Protein AF-A0A950AYG6-F1 (afdb_monomer)

Mean predicted aligned error: 6.83 Å

Secondary structure (DSSP, 8-state):
--HHHHHHHHHHHHHHHHHSS--PPPP-SS-S---TT------SS----TTTTHHHHHHHHHHTTHHHHHHHH----SS-SS--HHHHHHHHHHHHHTT--STTHHHHHHT-HHHHHTT-

Sequence (120 aa):
MNASVHRRLNRRKRRILRRLEHQPGVERTEPMMAASDIHYEIAERVRGIAPGGIGAIHLLARRVGLVRDIDESLHLLNRHLPYHESDHVLNLAYNLLAGGSRLEHLEVRRNDEVFLDALG

pLDDT: mean 83.16, std 12.88, range [41.66, 97.44]

Radius of gyration: 15.63 Å; Cα contacts (8 Å, |Δi|>4): 101; chains: 1; bounding box: 40×30×45 Å

Solvent-accessible surface area (backbone atoms only — not comparable to full-atom values): 7236 Å² total; per-residue (Å²): 132,60,71,69,58,54,52,52,52,52,52,51,52,55,51,43,51,62,72,65,49,95,62,79,47,70,75,44,98,56,56,53,64,58,52,79,75,75,77,90,70,99,55,102,81,70,87,79,54,94,54,66,58,51,36,59,52,51,48,47,37,54,73,74,39,51,45,58,55,38,47,77,72,43,86,84,68,96,65,33,55,35,49,36,59,31,43,56,54,48,54,56,53,49,34,43,74,57,74,33,91,54,78,74,47,46,56,59,49,71,68,30,67,67,59,42,62,35,37,77

Structure (mmCIF, N/CA/C/O backbone):
data_AF-A0A950AYG6-F1
#
_entry.id   AF-A0A950AYG6-F1
#
loop_
_atom_site.group_PDB
_atom_site.id
_atom_site.type_symbol
_atom_site.label_atom_id
_atom_site.label_alt_id
_atom_site.label_comp_id
_atom_site.label_asym_id
_atom_site.label_entity_id
_atom_site.label_seq_id
_atom_site.pdbx_PDB_ins_code
_atom_site.Cartn_x
_atom_site.Cartn_y
_atom_site.Cartn_z
_atom_site.occupancy
_atom_site.B_iso_or_equiv
_atom_site.auth_seq_id
_atom_site.auth_comp_id
_atom_site.auth_asym_id
_atom_site.auth_atom_id
_atom_site.pdbx_PDB_model_num
ATOM 1 N N . MET A 1 1 ? 24.593 1.496 -22.942 1.00 59.84 1 MET A N 1
ATOM 2 C CA . MET A 1 1 ? 23.264 1.900 -22.413 1.00 59.84 1 MET A CA 1
ATOM 3 C C . MET A 1 1 ? 23.023 3.367 -22.777 1.00 59.84 1 MET A C 1
ATOM 5 O O . MET A 1 1 ? 23.904 4.175 -22.524 1.00 59.84 1 MET A O 1
ATOM 9 N N . ASN A 1 2 ? 21.900 3.721 -23.415 1.00 82.19 2 ASN A N 1
ATOM 10 C CA . ASN A 1 2 ? 21.666 5.080 -23.941 1.00 82.19 2 ASN A CA 1
ATOM 11 C C . ASN A 1 2 ? 21.541 6.144 -22.829 1.00 82.19 2 ASN A C 1
ATOM 13 O O . ASN A 1 2 ? 20.833 5.932 -21.843 1.00 82.19 2 ASN A O 1
ATOM 17 N N . ALA A 1 3 ? 22.135 7.330 -23.018 1.00 83.88 3 ALA A N 1
ATOM 18 C CA . ALA A 1 3 ? 22.113 8.429 -22.037 1.00 83.88 3 ALA A CA 1
ATOM 19 C C . ALA A 1 3 ? 20.688 8.874 -21.641 1.00 83.88 3 ALA A C 1
ATOM 21 O O . ALA A 1 3 ? 20.438 9.303 -20.514 1.00 83.88 3 ALA A O 1
ATOM 22 N N . SER A 1 4 ? 19.719 8.740 -22.552 1.00 80.94 4 SER A N 1
ATOM 23 C CA . SER A 1 4 ? 18.295 8.981 -22.273 1.00 80.94 4 SER A CA 1
ATOM 24 C C . SER A 1 4 ? 17.720 8.005 -21.233 1.00 80.94 4 SER A C 1
ATOM 26 O O . SER A 1 4 ? 17.051 8.424 -20.287 1.00 80.94 4 SER A O 1
ATOM 28 N N . VAL A 1 5 ? 18.055 6.713 -21.344 1.00 80.19 5 VAL A N 1
ATOM 29 C CA . VAL A 1 5 ? 17.616 5.669 -20.403 1.00 80.19 5 VAL A CA 1
ATOM 30 C C . VAL A 1 5 ? 18.221 5.910 -19.023 1.00 80.19 5 VAL A C 1
ATOM 32 O O . VAL A 1 5 ? 17.501 5.894 -18.026 1.00 80.19 5 VAL A O 1
ATOM 35 N N . HIS A 1 6 ? 19.516 6.231 -18.964 1.00 82.56 6 HIS A N 1
ATOM 36 C CA . HIS A 1 6 ? 20.199 6.535 -17.705 1.00 82.56 6 HIS A CA 1
ATOM 37 C C . HIS A 1 6 ? 19.580 7.753 -16.994 1.00 82.56 6 HIS A C 1
ATOM 39 O O . HIS A 1 6 ? 19.289 7.706 -15.798 1.00 82.56 6 HIS A O 1
ATOM 45 N N . ARG A 1 7 ? 19.266 8.824 -17.740 1.00 84.94 7 ARG A N 1
ATOM 46 C CA . ARG A 1 7 ? 18.553 9.994 -17.196 1.00 84.94 7 ARG A CA 1
ATOM 47 C C . ARG A 1 7 ? 17.173 9.631 -16.640 1.00 84.94 7 ARG A C 1
ATOM 49 O O . ARG A 1 7 ? 16.808 10.131 -15.576 1.00 84.94 7 ARG A O 1
ATOM 56 N N . ARG A 1 8 ? 16.414 8.760 -17.316 1.00 83.06 8 ARG A N 1
ATOM 57 C CA . ARG A 1 8 ? 15.086 8.313 -16.854 1.00 83.06 8 ARG A CA 1
ATOM 58 C C . ARG A 1 8 ? 15.175 7.498 -15.561 1.00 83.06 8 ARG A C 1
ATOM 60 O O . ARG A 1 8 ? 14.423 7.777 -14.629 1.00 83.06 8 ARG A O 1
ATOM 67 N N . LEU A 1 9 ? 16.120 6.561 -15.477 1.00 83.31 9 LEU A N 1
ATOM 68 C CA . LEU A 1 9 ? 16.357 5.753 -14.275 1.00 83.31 9 LEU A CA 1
ATOM 69 C C . LEU A 1 9 ? 16.785 6.616 -13.081 1.00 83.31 9 LEU A C 1
ATOM 71 O O . LEU A 1 9 ? 16.226 6.482 -11.995 1.00 83.31 9 LEU A O 1
ATOM 75 N N . ASN A 1 10 ? 17.692 7.573 -13.292 1.00 86.62 10 ASN A N 1
ATOM 76 C CA . ASN A 1 10 ? 18.121 8.491 -12.235 1.00 86.62 10 ASN A CA 1
ATOM 77 C C . ASN A 1 10 ? 16.973 9.373 -11.728 1.00 86.62 10 ASN A C 1
ATOM 79 O O . ASN A 1 10 ? 16.869 9.614 -10.527 1.00 86.62 10 ASN A O 1
ATOM 83 N N . ARG A 1 11 ? 16.081 9.835 -12.615 1.00 87.12 11 ARG A N 1
ATOM 84 C CA . ARG A 1 11 ? 14.877 10.582 -12.210 1.00 87.12 11 ARG A CA 1
ATOM 85 C C . ARG A 1 11 ? 13.945 9.730 -11.347 1.00 87.12 11 ARG A C 1
ATOM 87 O O . ARG A 1 11 ? 13.501 10.223 -10.314 1.00 87.12 11 ARG A O 1
ATOM 94 N N . ARG A 1 12 ? 13.703 8.470 -11.730 1.00 82.75 12 ARG A N 1
ATOM 95 C CA . ARG A 1 12 ? 12.901 7.512 -10.946 1.00 82.75 12 ARG A CA 1
ATOM 96 C C . ARG A 1 12 ? 13.510 7.282 -9.563 1.00 82.75 12 ARG A C 1
ATOM 98 O O . ARG A 1 12 ? 12.828 7.480 -8.563 1.00 82.75 12 ARG A O 1
ATOM 105 N N . LYS A 1 13 ? 14.815 6.997 -9.495 1.00 85.38 13 LYS A N 1
ATOM 106 C CA . LYS A 1 13 ? 15.538 6.825 -8.224 1.00 85.38 13 LYS A CA 1
ATOM 107 C C . LYS A 1 13 ? 15.402 8.052 -7.315 1.00 85.38 13 LYS A C 1
ATOM 109 O O . LYS A 1 13 ? 15.099 7.907 -6.140 1.00 85.38 13 LYS A O 1
ATOM 114 N N . ARG A 1 14 ? 15.544 9.270 -7.855 1.00 87.62 14 ARG A N 1
ATOM 115 C CA . ARG A 1 14 ? 15.356 10.520 -7.088 1.00 87.62 14 ARG A CA 1
ATOM 116 C C . ARG A 1 14 ? 13.923 10.738 -6.596 1.00 87.62 14 ARG A C 1
ATOM 118 O O . ARG A 1 14 ? 13.741 11.462 -5.625 1.00 87.62 14 ARG A O 1
ATOM 125 N N . ARG A 1 15 ? 12.900 10.223 -7.285 1.00 86.19 15 ARG A N 1
ATOM 126 C CA . ARG A 1 15 ? 11.503 10.321 -6.820 1.00 86.19 15 ARG A CA 1
ATOM 127 C C . ARG A 1 15 ? 11.230 9.329 -5.698 1.00 86.19 15 ARG A C 1
ATOM 129 O O . ARG A 1 15 ? 10.687 9.738 -4.683 1.00 86.19 15 ARG A O 1
ATOM 136 N N . ILE A 1 16 ? 11.702 8.092 -5.839 1.00 85.06 16 ILE A N 1
ATOM 137 C CA . ILE A 1 16 ? 11.636 7.084 -4.772 1.00 85.06 16 ILE A CA 1
ATOM 138 C C . ILE A 1 16 ? 12.369 7.581 -3.523 1.00 85.06 16 ILE A C 1
ATOM 140 O O . ILE A 1 16 ? 11.776 7.620 -2.457 1.00 85.06 16 ILE A O 1
ATOM 144 N N . LEU A 1 17 ? 13.612 8.058 -3.652 1.00 86.25 17 LEU A N 1
ATOM 145 C CA . LEU A 1 17 ? 14.375 8.564 -2.503 1.00 86.25 17 LEU A CA 1
ATOM 146 C C . LEU A 1 17 ? 13.681 9.731 -1.788 1.00 86.25 17 LEU A C 1
ATOM 148 O O . LEU A 1 17 ? 13.715 9.778 -0.568 1.00 86.25 17 LEU A O 1
ATOM 152 N N . ARG A 1 18 ? 13.012 10.626 -2.528 1.00 84.75 18 ARG A N 1
ATOM 153 C CA . ARG A 1 18 ? 12.189 11.692 -1.932 1.00 84.75 18 ARG A CA 1
ATOM 154 C C . ARG A 1 18 ? 10.974 11.149 -1.175 1.00 84.75 18 ARG A C 1
ATOM 156 O O . ARG A 1 18 ? 10.631 11.691 -0.140 1.00 84.75 18 ARG A O 1
ATOM 163 N N . ARG A 1 19 ? 10.337 10.078 -1.665 1.00 79.88 19 ARG A N 1
ATOM 164 C CA . ARG A 1 19 ? 9.224 9.401 -0.966 1.00 79.88 19 ARG A CA 1
ATOM 165 C C . ARG A 1 19 ? 9.688 8.636 0.282 1.00 79.88 19 ARG A C 1
ATOM 167 O O . ARG A 1 19 ? 8.914 8.479 1.215 1.00 79.88 19 ARG A O 1
ATOM 174 N N . LEU A 1 20 ? 10.926 8.134 0.282 1.00 79.94 20 LEU A N 1
ATOM 175 C CA . LEU A 1 20 ? 11.528 7.380 1.392 1.00 79.94 20 LEU A CA 1
ATOM 176 C C . LEU A 1 20 ? 12.224 8.268 2.434 1.00 79.94 20 LEU A C 1
ATOM 178 O O . LEU A 1 20 ? 12.722 7.750 3.438 1.00 79.94 20 LEU A O 1
ATOM 182 N N . GLU A 1 21 ? 12.320 9.572 2.181 1.00 79.56 21 GLU A N 1
ATOM 183 C CA . GLU A 1 21 ? 12.916 10.520 3.114 1.00 79.56 21 GLU A CA 1
ATOM 184 C C . GLU A 1 21 ? 12.166 10.445 4.452 1.00 79.56 21 GLU A C 1
ATOM 186 O O . GLU A 1 21 ? 10.938 10.482 4.485 1.00 79.56 21 GLU A O 1
ATOM 191 N N . HIS A 1 22 ? 12.901 10.265 5.557 1.00 64.75 22 HIS A N 1
ATOM 192 C CA . HIS A 1 22 ? 12.337 10.068 6.898 1.00 64.75 22 HIS A CA 1
ATOM 193 C C . HIS A 1 22 ? 11.812 11.390 7.478 1.00 64.75 22 HIS A C 1
ATOM 195 O O . HIS A 1 22 ? 12.319 11.902 8.474 1.00 64.75 22 HIS A O 1
ATOM 201 N N . GLN A 1 23 ? 10.792 11.952 6.839 1.00 75.12 23 GLN A N 1
ATOM 202 C CA . GLN A 1 23 ? 10.003 13.049 7.375 1.00 75.12 23 GLN A CA 1
ATOM 203 C C . GLN A 1 23 ? 8.611 12.508 7.700 1.00 75.12 23 GLN A C 1
ATOM 205 O O . GLN A 1 23 ? 7.928 12.030 6.791 1.00 75.12 23 GLN A O 1
ATOM 210 N N . PRO A 1 24 ? 8.184 12.540 8.977 1.00 68.00 24 PRO A N 1
ATOM 211 C CA . PRO A 1 24 ? 6.811 12.214 9.322 1.00 68.00 24 PRO A CA 1
ATOM 212 C C . PRO A 1 24 ? 5.894 13.130 8.513 1.00 68.00 24 PRO A C 1
ATOM 214 O O . PRO A 1 24 ? 6.031 14.354 8.570 1.00 68.00 24 PRO A O 1
ATOM 217 N N . GLY A 1 25 ? 5.005 12.536 7.718 1.00 73.88 25 GLY A N 1
ATOM 218 C CA . GLY A 1 25 ? 3.990 13.299 7.002 1.00 73.88 25 GLY A CA 1
ATOM 219 C C . GLY A 1 25 ? 3.071 14.039 7.977 1.00 73.88 25 GLY A C 1
ATOM 220 O O . GLY A 1 25 ? 3.076 13.776 9.179 1.00 73.88 25 GLY A O 1
ATOM 221 N N . VAL A 1 26 ? 2.268 14.964 7.455 1.00 83.31 26 VAL A N 1
ATOM 222 C CA . VAL A 1 26 ? 1.219 15.618 8.250 1.00 83.31 26 VAL A CA 1
ATOM 223 C C . 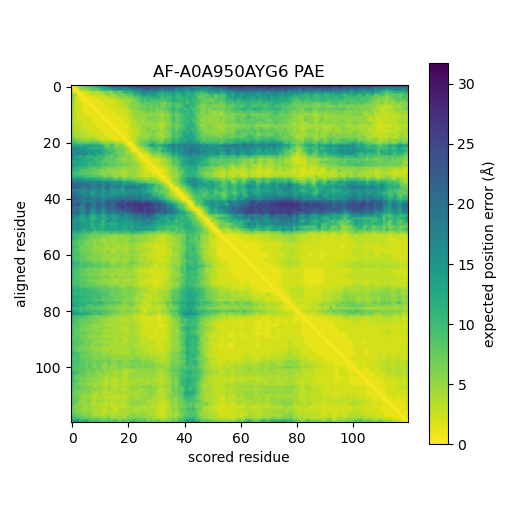VAL A 1 26 ? 0.181 14.576 8.663 1.00 83.31 26 VAL A C 1
ATOM 225 O O . VAL A 1 26 ? -0.072 13.624 7.924 1.00 83.31 26 VAL A O 1
ATOM 228 N N . GLU A 1 27 ? -0.401 14.762 9.843 1.00 85.94 27 GLU A N 1
ATOM 229 C CA . GLU A 1 27 ? -1.474 13.907 10.343 1.00 85.94 27 GLU A CA 1
ATOM 230 C C . GLU A 1 27 ? -2.660 13.942 9.385 1.00 85.94 27 GLU A C 1
ATOM 232 O O . GLU A 1 27 ? -3.079 15.021 8.953 1.00 85.94 27 GLU A O 1
ATOM 237 N N . ARG A 1 28 ? -3.166 12.767 9.008 1.00 83.44 28 ARG A N 1
ATOM 238 C CA . ARG A 1 28 ? -4.252 12.651 8.032 1.00 83.44 28 ARG A CA 1
ATOM 239 C C . ARG A 1 28 ? -5.498 12.084 8.685 1.00 83.44 28 ARG A C 1
ATOM 241 O O . ARG A 1 28 ? -5.423 11.117 9.429 1.00 83.44 28 ARG A O 1
ATOM 248 N N . THR A 1 29 ? -6.647 12.643 8.324 1.00 85.88 29 THR A N 1
ATOM 249 C CA . THR A 1 29 ? -7.971 12.119 8.696 1.00 85.88 29 THR A CA 1
ATOM 250 C C . THR A 1 29 ? -8.424 10.962 7.808 1.00 85.88 29 THR A C 1
ATOM 252 O O . THR A 1 29 ? -9.432 10.334 8.099 1.00 85.88 29 THR A O 1
ATOM 255 N N . GLU A 1 30 ? -7.709 10.709 6.713 1.00 86.06 30 GLU A N 1
ATOM 256 C CA . GLU A 1 30 ? -8.013 9.662 5.742 1.00 86.06 30 GLU A CA 1
ATOM 257 C C . GLU A 1 30 ? -6.764 8.814 5.470 1.00 86.06 30 GLU A C 1
ATOM 259 O O . GLU A 1 30 ? -5.653 9.368 5.503 1.00 86.06 30 GLU A O 1
ATOM 264 N N . PRO A 1 31 ? -6.937 7.521 5.134 1.00 88.12 31 PRO A N 1
ATOM 265 C CA . PRO A 1 31 ? -5.843 6.634 4.762 1.00 88.12 31 PRO A CA 1
ATOM 266 C C . PRO A 1 31 ? -4.969 7.192 3.640 1.00 88.12 31 PRO A C 1
ATOM 268 O O . PRO A 1 31 ? -5.412 7.931 2.751 1.00 88.12 31 PRO A O 1
ATOM 271 N N . MET A 1 32 ? -3.695 6.819 3.676 1.00 87.94 32 MET A N 1
ATOM 272 C CA . MET A 1 32 ? -2.717 7.232 2.683 1.00 87.94 32 MET A CA 1
ATOM 273 C C . MET A 1 32 ? -2.995 6.597 1.319 1.00 87.94 32 MET A C 1
ATOM 275 O O . MET A 1 32 ? -2.941 7.302 0.308 1.00 87.94 32 MET A O 1
ATOM 279 N N . MET A 1 33 ? -3.352 5.311 1.297 1.00 86.00 33 MET A N 1
ATOM 280 C CA . MET A 1 33 ? -3.719 4.578 0.087 1.00 86.00 33 MET A CA 1
ATOM 281 C C . MET A 1 33 ? -5.127 4.986 -0.371 1.00 86.00 33 MET A C 1
ATOM 283 O O . MET A 1 33 ? -6.146 4.463 0.083 1.00 86.00 33 MET A O 1
ATOM 287 N N . ALA A 1 34 ? -5.181 5.975 -1.264 1.00 77.44 34 ALA A N 1
ATOM 288 C CA . ALA A 1 34 ? -6.428 6.584 -1.718 1.00 77.44 34 ALA A CA 1
ATOM 289 C C . ALA A 1 34 ? -6.918 6.060 -3.078 1.00 77.44 34 ALA A C 1
ATOM 291 O O . ALA A 1 34 ? -8.054 6.345 -3.454 1.00 77.44 34 ALA A O 1
ATOM 292 N N . ALA A 1 35 ? -6.119 5.303 -3.839 1.00 69.38 35 ALA A N 1
ATOM 293 C CA . ALA A 1 35 ? -6.481 4.826 -5.183 1.00 69.38 35 ALA A CA 1
ATOM 294 C C . ALA A 1 35 ? -6.967 5.936 -6.149 1.00 69.38 35 ALA A C 1
ATOM 296 O O . ALA A 1 35 ? -7.837 5.692 -6.987 1.00 69.38 35 ALA A O 1
ATOM 297 N N . SER A 1 36 ? -6.494 7.175 -5.994 1.00 57.66 36 SER A N 1
ATOM 298 C CA . SER A 1 36 ? -7.185 8.361 -6.521 1.00 57.66 36 SER A CA 1
ATOM 299 C C . SER A 1 36 ? -6.974 8.662 -8.010 1.00 57.66 36 SER A C 1
ATOM 301 O O . SER A 1 36 ? -7.586 9.605 -8.495 1.00 57.66 36 SER A O 1
ATOM 303 N N . ASP A 1 37 ? -6.174 7.886 -8.750 1.00 54.38 37 ASP A N 1
ATOM 304 C CA . ASP A 1 37 ? -5.874 8.208 -10.161 1.00 54.38 37 ASP A CA 1
ATOM 305 C C . ASP A 1 37 ? -5.490 6.979 -11.022 1.00 54.38 37 ASP A C 1
ATOM 307 O O . ASP A 1 37 ? -4.582 7.013 -11.856 1.00 54.38 37 ASP A O 1
ATOM 311 N N . ILE A 1 38 ? -6.139 5.828 -10.790 1.00 61.53 38 ILE A N 1
ATOM 312 C CA . ILE A 1 38 ? -5.797 4.575 -11.488 1.00 61.53 38 ILE A CA 1
ATOM 313 C C . ILE A 1 38 ? -6.499 4.512 -12.851 1.00 61.53 38 ILE A C 1
ATOM 315 O O . ILE A 1 38 ? -7.592 3.960 -12.993 1.00 61.53 38 ILE A O 1
ATOM 319 N N . HIS A 1 39 ? -5.840 5.049 -13.877 1.00 55.12 39 HIS A N 1
ATOM 320 C CA . HIS A 1 39 ? -6.258 4.913 -15.271 1.00 55.12 39 HIS A CA 1
ATOM 321 C C . HIS A 1 39 ? -5.740 3.601 -15.878 1.00 55.12 39 HIS A C 1
ATOM 323 O O . HIS A 1 39 ? -4.567 3.473 -16.233 1.00 55.12 39 HIS A O 1
ATOM 329 N N . TYR A 1 40 ? -6.627 2.615 -16.025 1.00 53.94 40 TYR A N 1
ATOM 330 C CA . TYR A 1 40 ? -6.353 1.416 -16.818 1.00 53.94 40 TYR A CA 1
ATOM 331 C C . TYR A 1 40 ? -6.593 1.716 -18.308 1.00 53.94 40 TYR A C 1
ATOM 333 O O . TYR A 1 40 ? -7.701 1.548 -18.808 1.00 53.94 40 TYR A O 1
ATOM 341 N N . GLU A 1 41 ? -5.556 2.164 -19.021 1.00 50.31 41 GLU A N 1
ATOM 342 C CA . GLU A 1 41 ? -5.572 2.322 -20.485 1.00 50.31 41 GLU A CA 1
ATOM 343 C C . GLU A 1 41 ? -4.719 1.247 -21.181 1.00 50.31 41 GLU A C 1
ATOM 345 O O . GLU A 1 41 ? -3.614 0.917 -20.740 1.00 50.31 41 GLU A O 1
ATOM 350 N N . ILE A 1 42 ? -5.202 0.723 -22.313 1.00 44.16 42 ILE A N 1
ATOM 351 C CA . ILE A 1 42 ? -4.420 -0.131 -23.220 1.00 44.16 42 ILE A CA 1
ATOM 352 C C . ILE A 1 42 ? -3.541 0.796 -24.078 1.00 44.16 42 ILE A C 1
ATOM 354 O O . ILE A 1 42 ? -3.972 1.259 -25.129 1.00 44.16 42 ILE A O 1
ATOM 358 N N . ALA A 1 43 ? -2.326 1.121 -23.624 1.00 46.47 43 ALA A N 1
ATOM 359 C CA . ALA A 1 43 ? -1.427 2.053 -24.321 1.00 46.47 43 ALA A CA 1
ATOM 360 C C . ALA A 1 43 ? -0.084 1.407 -24.718 1.00 46.47 43 ALA A C 1
ATOM 362 O O . ALA A 1 43 ? 0.524 0.693 -23.930 1.00 46.47 43 ALA A O 1
ATOM 363 N N . GLU A 1 44 ? 0.451 1.727 -25.903 1.00 41.66 44 GLU A N 1
ATOM 364 C CA . GLU A 1 44 ? 1.697 1.169 -26.486 1.00 41.66 44 GLU A CA 1
ATOM 365 C C . GLU A 1 44 ? 2.984 1.338 -25.639 1.00 41.66 44 GLU A C 1
ATOM 367 O O . GLU A 1 44 ? 4.004 0.707 -25.917 1.00 41.66 44 GLU A O 1
ATOM 372 N N . ARG A 1 45 ? 2.988 2.189 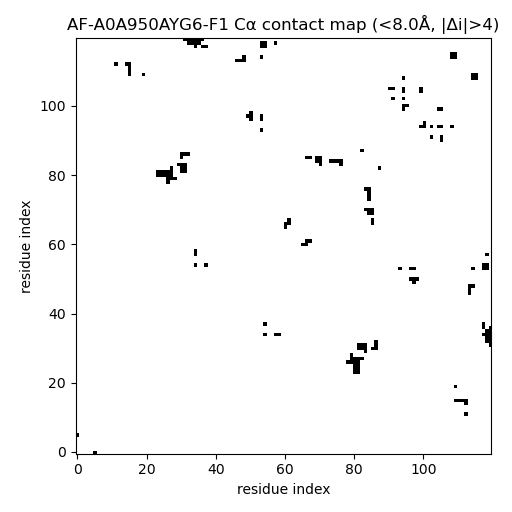-24.601 1.00 49.16 45 ARG A N 1
ATOM 373 C CA . ARG A 1 45 ? 4.161 2.460 -23.739 1.00 49.16 45 ARG A CA 1
ATOM 374 C C . ARG A 1 45 ? 3.831 2.243 -22.261 1.00 49.16 45 ARG A C 1
ATOM 376 O O . ARG A 1 45 ? 3.910 3.170 -21.454 1.00 49.16 45 ARG A O 1
ATOM 383 N N . VAL A 1 46 ? 3.475 1.012 -21.904 1.00 58.12 46 VAL A N 1
ATOM 384 C CA . VAL A 1 46 ? 3.039 0.643 -20.547 1.00 58.12 46 VAL A CA 1
ATOM 385 C C . VAL A 1 46 ? 4.193 0.722 -19.537 1.00 58.12 46 VAL A C 1
ATOM 387 O O . VAL A 1 46 ? 5.252 0.116 -19.710 1.00 58.12 46 VAL A O 1
ATOM 390 N N . ARG A 1 47 ? 3.978 1.443 -18.431 1.00 56.38 47 ARG A N 1
ATOM 391 C CA . ARG A 1 47 ? 4.688 1.194 -17.168 1.00 56.38 47 ARG A CA 1
ATOM 392 C C . ARG A 1 47 ? 3.967 0.031 -16.486 1.00 56.38 47 ARG A C 1
ATOM 394 O O . ARG A 1 47 ? 2.947 0.250 -15.852 1.00 56.38 47 ARG A O 1
ATOM 401 N N . GLY A 1 48 ? 4.435 -1.195 -16.706 1.00 60.75 48 GLY A N 1
ATOM 402 C CA . GLY A 1 48 ? 3.832 -2.398 -16.126 1.00 60.75 48 GLY A CA 1
ATOM 403 C C . GLY A 1 48 ? 4.487 -2.793 -14.804 1.00 60.75 48 GLY A C 1
ATOM 404 O O . GLY A 1 48 ? 5.678 -2.549 -14.604 1.00 60.75 48 GLY A O 1
ATOM 405 N N . ILE A 1 49 ? 3.716 -3.441 -13.934 1.00 66.62 49 ILE A N 1
ATOM 406 C CA . ILE A 1 49 ? 4.201 -4.167 -12.753 1.00 66.62 49 ILE A CA 1
ATOM 407 C C . ILE A 1 49 ? 3.719 -5.608 -12.848 1.00 66.62 49 ILE A C 1
ATOM 409 O O . ILE A 1 49 ? 2.638 -5.860 -13.378 1.00 66.62 49 ILE A O 1
ATOM 413 N N . ALA A 1 50 ? 4.508 -6.550 -12.331 1.00 66.25 50 ALA A N 1
ATOM 414 C CA . ALA A 1 50 ? 4.115 -7.958 -12.292 1.00 66.25 50 ALA A C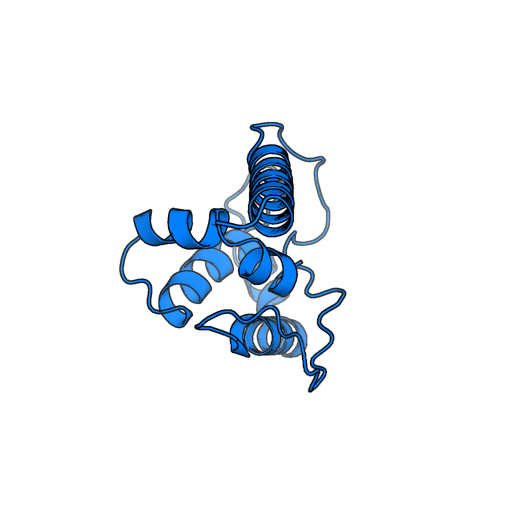A 1
ATOM 415 C C . ALA A 1 50 ? 2.730 -8.161 -11.626 1.00 66.25 50 ALA A C 1
ATOM 417 O O . ALA A 1 50 ? 1.892 -8.835 -12.221 1.00 66.25 50 ALA A O 1
ATOM 418 N N . PRO A 1 51 ? 2.411 -7.515 -10.483 1.00 75.19 51 PRO A N 1
ATOM 419 C CA . PRO A 1 51 ? 1.056 -7.508 -9.929 1.00 75.19 51 PRO A CA 1
ATOM 420 C C . PRO A 1 51 ? 0.190 -6.373 -10.509 1.00 75.19 51 PRO A C 1
ATOM 422 O O . PRO A 1 51 ? -0.284 -5.508 -9.777 1.00 75.19 51 PRO A O 1
ATOM 425 N N . GLY A 1 52 ? -0.024 -6.343 -11.829 1.00 72.00 52 GLY A N 1
ATOM 426 C CA . GLY A 1 52 ? -0.764 -5.255 -12.502 1.00 72.00 52 GLY A CA 1
ATOM 427 C C . GLY A 1 52 ? -2.204 -5.037 -12.001 1.00 72.00 52 GLY A C 1
ATOM 428 O O . GLY A 1 52 ? -2.756 -3.944 -12.131 1.00 72.00 52 GLY A O 1
ATOM 429 N N . GLY A 1 53 ? -2.802 -6.056 -11.379 1.00 82.38 53 GLY A N 1
ATOM 430 C CA . GLY A 1 53 ? -4.141 -5.993 -10.790 1.00 82.38 53 GLY A CA 1
ATOM 431 C C . GLY A 1 53 ? -4.212 -5.356 -9.399 1.00 82.38 53 GLY A C 1
ATOM 432 O O . GLY A 1 53 ? -5.311 -5.242 -8.866 1.00 82.38 53 GLY A O 1
ATOM 433 N N . ILE A 1 54 ? -3.088 -4.945 -8.793 1.00 87.50 54 ILE A N 1
ATOM 434 C CA . ILE A 1 54 ? -3.100 -4.478 -7.397 1.00 87.50 54 ILE A CA 1
ATOM 435 C C . ILE A 1 54 ? -3.966 -3.230 -7.199 1.00 87.50 54 ILE A C 1
ATOM 437 O O . ILE A 1 54 ? -4.714 -3.154 -6.229 1.00 87.50 54 ILE A O 1
ATOM 441 N N . GLY A 1 55 ? -3.949 -2.312 -8.167 1.00 85.75 55 GLY A N 1
ATOM 442 C CA . GLY A 1 55 ? -4.808 -1.132 -8.160 1.00 85.75 55 GLY A CA 1
ATOM 443 C C . GLY A 1 55 ? -6.297 -1.488 -8.176 1.00 85.75 55 GLY A C 1
ATOM 444 O O . GLY A 1 55 ? -7.077 -0.955 -7.394 1.00 85.75 55 GLY A O 1
ATOM 445 N N . ALA A 1 56 ? -6.696 -2.458 -9.003 1.00 87.62 56 ALA A N 1
ATOM 446 C CA . ALA A 1 56 ? -8.066 -2.962 -9.066 1.00 87.62 56 ALA A CA 1
ATOM 447 C C . ALA A 1 56 ? -8.495 -3.661 -7.765 1.00 87.62 56 ALA A C 1
ATOM 449 O O . ALA A 1 56 ? -9.622 -3.469 -7.311 1.00 87.62 56 ALA A O 1
ATOM 450 N N . ILE A 1 57 ? -7.600 -4.431 -7.138 1.00 90.44 57 ILE A N 1
ATOM 451 C CA . ILE A 1 57 ? -7.851 -5.059 -5.831 1.00 90.44 57 ILE A CA 1
ATOM 452 C C . ILE A 1 57 ? -8.032 -3.990 -4.751 1.00 90.44 57 ILE A C 1
ATOM 454 O O . ILE A 1 57 ? -8.942 -4.092 -3.930 1.00 90.44 57 ILE A O 1
ATOM 458 N N . HIS A 1 58 ? -7.204 -2.948 -4.762 1.00 92.06 58 HIS A N 1
ATOM 459 C CA . HIS A 1 58 ? -7.333 -1.852 -3.813 1.00 92.06 58 HIS A CA 1
ATOM 460 C C . HIS A 1 58 ? -8.625 -1.049 -4.027 1.00 92.06 58 HIS A C 1
ATOM 462 O O . HIS A 1 58 ? -9.348 -0.772 -3.070 1.00 92.06 58 HIS A O 1
ATOM 468 N N . LEU A 1 59 ? -9.009 -0.790 -5.281 1.00 90.50 59 LEU A N 1
ATOM 469 C CA . LEU A 1 59 ? -10.314 -0.208 -5.612 1.00 90.5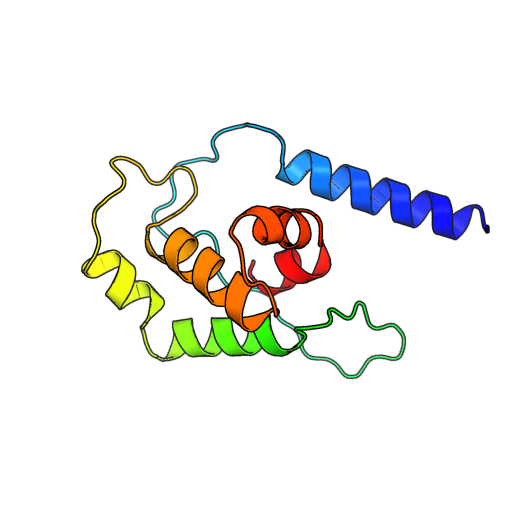0 59 LEU A CA 1
ATOM 470 C C . LEU A 1 59 ? -11.480 -1.076 -5.129 1.00 90.50 59 LEU A C 1
ATOM 472 O O . LEU A 1 59 ? -12.463 -0.539 -4.618 1.00 90.50 59 LEU A O 1
ATOM 476 N N . LEU A 1 60 ? -11.384 -2.401 -5.267 1.00 92.00 60 LEU A N 1
ATOM 477 C CA . LEU A 1 60 ? -12.381 -3.323 -4.731 1.00 92.00 60 LEU A CA 1
ATOM 478 C C . LEU A 1 60 ? -12.478 -3.185 -3.211 1.00 92.00 60 LEU A C 1
ATOM 480 O O . LEU A 1 60 ? -13.577 -2.962 -2.713 1.00 92.00 60 LEU A O 1
ATOM 484 N N . ALA A 1 61 ? -11.349 -3.250 -2.497 1.00 94.00 61 ALA A N 1
ATOM 485 C CA . ALA A 1 61 ? -11.296 -3.110 -1.041 1.00 94.00 61 ALA A CA 1
ATOM 486 C C . ALA A 1 61 ? -11.946 -1.801 -0.561 1.00 94.00 61 ALA A C 1
ATOM 488 O O . ALA A 1 61 ? -12.717 -1.812 0.397 1.00 94.00 61 ALA A O 1
ATOM 489 N N . ARG A 1 62 ? -11.707 -0.686 -1.266 1.00 91.88 62 ARG A N 1
ATOM 490 C CA . ARG A 1 62 ? -12.388 0.587 -0.986 1.00 91.88 62 ARG A CA 1
ATOM 491 C C . ARG A 1 62 ? -13.896 0.499 -1.227 1.00 91.88 62 ARG A C 1
ATOM 493 O O . ARG A 1 62 ? -14.671 0.904 -0.369 1.00 91.88 62 ARG A O 1
ATOM 500 N N . ARG A 1 63 ? -14.327 -0.041 -2.373 1.00 92.06 63 ARG A N 1
ATOM 501 C CA . ARG A 1 63 ? -15.752 -0.115 -2.753 1.00 92.06 63 ARG A CA 1
ATOM 502 C C . ARG A 1 63 ? -16.584 -1.016 -1.849 1.00 92.06 63 ARG A C 1
ATOM 504 O O . ARG A 1 63 ? -17.755 -0.719 -1.644 1.00 92.06 63 ARG A O 1
ATOM 511 N N . VAL A 1 64 ? -16.005 -2.096 -1.327 1.00 96.31 64 VAL A N 1
ATOM 512 C CA . VAL A 1 64 ? -16.712 -2.997 -0.402 1.00 96.31 64 VAL A CA 1
ATOM 513 C C . VAL A 1 64 ? -16.698 -2.504 1.047 1.00 96.31 64 VAL A C 1
ATOM 515 O O . VAL A 1 64 ? -17.290 -3.152 1.896 1.00 96.31 64 VAL A O 1
ATOM 518 N N . GLY A 1 65 ? -16.036 -1.378 1.339 1.00 95.19 65 GLY A N 1
ATOM 519 C CA . GLY A 1 65 ? -15.955 -0.818 2.690 1.00 95.19 65 GLY A CA 1
ATOM 520 C C . GLY A 1 65 ? -14.852 -1.410 3.569 1.00 95.19 65 GLY A C 1
ATOM 521 O O . GLY A 1 65 ? -14.648 -0.910 4.666 1.00 95.19 65 GLY A O 1
ATOM 522 N N . LEU A 1 66 ? -14.073 -2.382 3.077 1.00 96.25 66 LEU A N 1
ATOM 523 C CA . LEU A 1 66 ? -13.052 -3.088 3.864 1.00 96.25 66 LEU A CA 1
ATOM 524 C C . LEU A 1 66 ? -12.042 -2.137 4.523 1.00 96.25 66 LEU A C 1
ATOM 526 O O . LEU A 1 66 ? -11.647 -2.364 5.657 1.00 96.25 66 LEU A O 1
ATOM 530 N N . VAL A 1 67 ? -11.623 -1.082 3.817 1.00 95.31 67 VAL A N 1
ATOM 531 C CA . VAL A 1 67 ? -10.672 -0.091 4.358 1.00 95.31 67 VAL A CA 1
ATOM 532 C C . VAL A 1 67 ? -11.245 0.586 5.603 1.00 95.31 67 VAL A C 1
ATOM 534 O O . VAL A 1 67 ? -10.601 0.594 6.645 1.00 95.31 67 VAL A O 1
ATOM 537 N N . ARG A 1 68 ? -12.488 1.071 5.507 1.00 95.06 68 ARG A N 1
ATOM 538 C CA . ARG A 1 68 ? -13.192 1.721 6.616 1.00 95.06 68 ARG A CA 1
ATOM 539 C C . ARG A 1 68 ? -13.421 0.744 7.764 1.00 95.06 68 ARG A C 1
ATOM 541 O O . ARG A 1 68 ? -13.150 1.085 8.904 1.00 95.06 68 ARG A O 1
ATOM 548 N N . ASP A 1 69 ? -13.881 -0.465 7.459 1.00 97.44 69 ASP A N 1
ATOM 549 C CA . ASP A 1 69 ? -14.184 -1.462 8.483 1.00 97.44 69 ASP A CA 1
ATOM 550 C C . ASP A 1 69 ? -12.919 -1.851 9.279 1.00 97.44 69 ASP A C 1
ATOM 552 O O . ASP A 1 69 ? -13.003 -2.104 10.480 1.00 97.44 69 ASP A O 1
ATOM 556 N N . ILE A 1 70 ? -11.735 -1.855 8.643 1.00 96.25 70 ILE A N 1
ATOM 557 C CA . ILE A 1 70 ? -10.450 -2.046 9.335 1.00 96.25 70 ILE A CA 1
ATOM 558 C C . ILE A 1 70 ? -10.146 -0.866 10.264 1.00 96.25 70 ILE A C 1
ATOM 560 O O . ILE A 1 70 ? -9.833 -1.104 11.429 1.00 96.25 70 ILE A O 1
ATOM 564 N N . ASP A 1 71 ? -10.248 0.371 9.775 1.00 94.56 71 ASP A N 1
ATOM 565 C CA . ASP A 1 71 ? -9.938 1.574 10.565 1.00 94.56 71 ASP A CA 1
ATOM 566 C C . ASP A 1 71 ? -10.922 1.787 11.730 1.00 94.56 71 ASP A C 1
ATOM 568 O O . ASP A 1 71 ? -10.552 2.334 12.765 1.00 94.56 71 ASP A O 1
ATOM 572 N N . GLU A 1 72 ? -12.166 1.314 11.604 1.00 94.81 72 GLU A N 1
ATOM 573 C CA . GLU A 1 72 ? -13.160 1.309 12.688 1.00 94.81 72 GLU A CA 1
ATOM 574 C C . GLU A 1 72 ? -12.934 0.175 13.702 1.00 94.81 72 GLU A C 1
ATOM 576 O O . GLU A 1 72 ? -13.300 0.305 14.868 1.00 94.81 72 GLU A O 1
ATOM 581 N N . SER A 1 73 ? -12.345 -0.946 13.275 1.00 96.06 73 SER A N 1
ATOM 582 C CA . SER A 1 73 ? -12.138 -2.124 14.132 1.00 96.06 73 SER A CA 1
ATOM 583 C C . SER A 1 73 ? -10.783 -2.133 14.843 1.00 96.06 73 SER A C 1
ATOM 585 O O . SER A 1 73 ? -10.628 -2.815 15.859 1.00 96.06 73 SER A O 1
ATOM 587 N N . LEU A 1 74 ? -9.782 -1.434 14.301 1.00 94.12 74 LEU A N 1
ATOM 588 C CA . LEU A 1 74 ? -8.416 -1.402 14.816 1.00 94.12 74 LEU A CA 1
ATOM 589 C C . LEU A 1 74 ? -8.013 0.028 15.180 1.00 94.12 74 LEU A C 1
ATOM 591 O O . LEU A 1 74 ? -7.986 0.914 14.336 1.00 94.12 74 LEU A O 1
ATOM 595 N N . H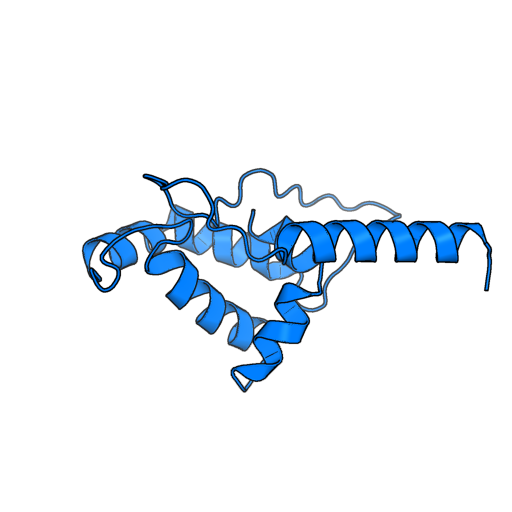IS A 1 75 ? -7.617 0.221 16.437 1.00 92.88 75 HIS A N 1
ATOM 596 C CA . HIS A 1 75 ? -7.090 1.487 16.953 1.00 92.88 75 HIS A CA 1
ATOM 597 C C . HIS A 1 75 ? -5.765 1.215 17.667 1.00 92.88 75 HIS A C 1
ATOM 599 O O . HIS A 1 75 ? -5.694 1.135 18.894 1.00 92.88 75 HIS A O 1
ATOM 605 N N . LEU A 1 76 ? -4.726 0.949 16.877 1.00 93.06 76 LEU A N 1
ATOM 606 C CA . LEU A 1 76 ? -3.399 0.568 17.370 1.00 93.06 76 LEU A CA 1
ATOM 607 C C . LEU A 1 76 ? -2.439 1.759 17.387 1.00 93.06 76 LEU A C 1
ATOM 609 O O . LEU A 1 76 ? -1.509 1.796 18.196 1.00 93.06 76 LEU A O 1
ATOM 613 N N . LEU A 1 77 ? -2.636 2.715 16.480 1.00 89.50 77 LEU A N 1
ATOM 614 C CA . LEU A 1 77 ? -1.801 3.896 16.358 1.00 89.50 77 LEU A CA 1
ATOM 615 C C . LEU A 1 77 ? -2.352 5.024 17.231 1.00 89.50 77 LEU A C 1
ATOM 617 O O . LEU A 1 77 ? -3.520 5.381 17.165 1.00 89.50 77 LEU A O 1
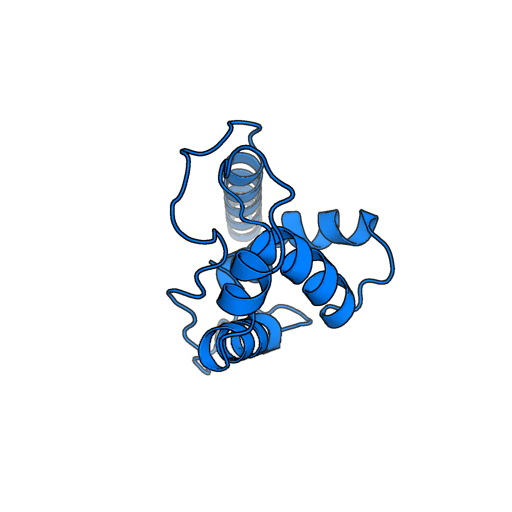ATOM 621 N N . ASN A 1 78 ? -1.471 5.649 18.015 1.00 86.44 78 ASN A N 1
ATOM 622 C CA . ASN A 1 78 ? -1.830 6.847 18.781 1.00 86.44 78 ASN A CA 1
ATOM 623 C C . ASN A 1 78 ? -1.990 8.090 17.892 1.00 86.44 78 ASN A C 1
ATOM 625 O O . ASN A 1 78 ? -2.608 9.064 18.310 1.00 86.44 78 ASN A O 1
ATOM 629 N N . ARG A 1 79 ? -1.342 8.095 16.719 1.00 86.44 79 ARG A N 1
ATOM 630 C CA . ARG A 1 79 ? -1.320 9.204 15.757 1.00 86.44 79 ARG A CA 1
ATOM 631 C C . ARG A 1 79 ? -1.166 8.668 14.340 1.00 86.44 79 ARG A C 1
ATOM 633 O O . ARG A 1 79 ? -0.326 7.796 14.109 1.00 86.44 79 ARG A O 1
ATOM 640 N N . HIS A 1 80 ? -1.885 9.258 13.391 1.00 87.62 80 HIS A N 1
ATOM 641 C CA . HIS A 1 80 ? -1.890 8.832 11.985 1.00 87.62 80 HIS A CA 1
ATOM 642 C C . HIS A 1 80 ? -0.942 9.681 11.130 1.00 87.62 80 HIS A C 1
ATOM 644 O O . HIS A 1 80 ? -1.360 10.601 10.427 1.00 87.62 80 HIS A O 1
ATOM 650 N N . LEU A 1 81 ? 0.365 9.397 11.211 1.00 87.12 81 LEU A N 1
ATOM 651 C CA . LEU A 1 81 ? 1.442 10.192 10.594 1.00 87.12 81 LEU A CA 1
ATOM 652 C C . LEU A 1 81 ? 2.277 9.401 9.564 1.00 87.12 81 LEU A C 1
ATOM 654 O O . LEU A 1 81 ? 3.327 8.857 9.915 1.00 87.12 81 LEU A O 1
ATOM 658 N N . PRO A 1 82 ? 1.926 9.380 8.268 1.00 86.38 82 PRO A N 1
ATOM 659 C CA . PRO A 1 82 ? 0.648 9.743 7.647 1.00 86.38 82 PRO A CA 1
ATOM 660 C C . PRO A 1 82 ? -0.296 8.539 7.439 1.00 86.38 82 PRO A C 1
ATOM 662 O O . PRO A 1 82 ? -1.256 8.657 6.682 1.00 86.38 82 PRO A O 1
ATOM 665 N N . TYR A 1 83 ? 0.029 7.373 8.004 1.00 90.00 83 TYR A N 1
ATOM 666 C CA . TYR A 1 83 ? -0.645 6.103 7.718 1.00 90.00 83 TYR A CA 1
ATOM 667 C C . TYR A 1 83 ? -1.699 5.754 8.771 1.00 90.00 83 TYR A C 1
ATOM 669 O O . TYR A 1 83 ? -1.510 6.036 9.957 1.00 90.00 83 TYR A O 1
ATOM 677 N N . HIS A 1 84 ? -2.769 5.110 8.309 1.00 93.19 84 HIS A N 1
ATOM 678 C CA . HIS A 1 84 ? -3.831 4.497 9.109 1.00 93.19 84 HIS A CA 1
ATOM 679 C C . HIS A 1 84 ? -3.584 2.995 9.303 1.00 93.19 84 HIS A C 1
ATOM 681 O O . HIS A 1 84 ? -2.735 2.389 8.640 1.00 93.19 84 HIS A O 1
ATOM 687 N N . GLU A 1 85 ? -4.324 2.367 10.212 1.00 94.75 85 GLU A N 1
ATOM 688 C CA . GLU A 1 85 ? -4.276 0.924 10.452 1.00 94.75 85 GLU A CA 1
ATOM 689 C C . GLU A 1 85 ? -4.527 0.126 9.167 1.00 94.75 85 GLU A C 1
ATOM 691 O O . GLU A 1 85 ? -3.785 -0.819 8.867 1.00 94.75 85 GLU A O 1
ATOM 696 N N . SER A 1 86 ? -5.513 0.539 8.370 1.00 95.19 86 SER A N 1
ATOM 697 C CA . SER A 1 86 ? -5.822 -0.063 7.077 1.00 95.19 86 SER A CA 1
ATOM 698 C C . SER A 1 86 ? -4.644 -0.005 6.109 1.00 95.19 86 SER A C 1
ATOM 700 O O . SER A 1 86 ? -4.342 -1.022 5.485 1.00 95.19 86 SER A O 1
ATOM 702 N N . ASP A 1 87 ? -3.906 1.107 6.036 1.00 92.88 87 ASP A N 1
ATOM 703 C CA . ASP A 1 87 ? -2.716 1.219 5.183 1.00 92.88 87 ASP A CA 1
ATOM 704 C C . ASP A 1 87 ? -1.677 0.151 5.544 1.00 92.88 87 ASP A C 1
ATOM 706 O O . ASP A 1 87 ? -1.088 -0.481 4.666 1.00 92.88 87 ASP A O 1
ATOM 710 N N . HIS A 1 88 ? -1.462 -0.097 6.838 1.00 92.50 88 HIS A N 1
ATOM 711 C CA . HIS A 1 88 ? -0.502 -1.097 7.300 1.00 92.50 88 HIS A CA 1
ATOM 712 C C . HIS A 1 88 ? -0.959 -2.529 7.010 1.00 92.50 88 HIS A C 1
ATOM 714 O O . HIS A 1 88 ? -0.170 -3.338 6.506 1.00 92.50 88 HIS A O 1
ATOM 720 N N . VAL A 1 89 ? -2.227 -2.837 7.291 1.00 95.31 89 VAL A N 1
ATOM 721 C CA . VAL A 1 89 ? -2.816 -4.158 7.028 1.00 95.31 89 VAL A CA 1
ATOM 722 C C . VAL A 1 89 ? -2.794 -4.460 5.530 1.00 95.31 89 VAL A C 1
ATOM 724 O O . VAL A 1 89 ? -2.342 -5.531 5.110 1.00 95.31 89 VAL A O 1
ATOM 727 N N . LEU A 1 90 ? -3.224 -3.502 4.710 1.00 94.56 90 LEU A N 1
ATOM 728 C CA . LEU A 1 90 ? -3.264 -3.648 3.262 1.00 94.56 90 LEU A CA 1
ATOM 729 C C . LEU A 1 90 ? -1.863 -3.732 2.667 1.00 94.56 90 LEU A C 1
ATOM 731 O O . LEU A 1 90 ? -1.652 -4.554 1.783 1.00 94.56 90 LEU A O 1
ATOM 735 N N . ASN A 1 91 ? -0.879 -2.988 3.177 1.00 92.44 91 ASN A N 1
ATOM 736 C CA . ASN A 1 91 ? 0.503 -3.106 2.709 1.00 92.44 91 ASN A CA 1
ATOM 737 C C . ASN A 1 91 ? 1.048 -4.536 2.891 1.00 92.44 91 ASN A C 1
ATOM 739 O O . ASN A 1 91 ? 1.692 -5.086 1.993 1.00 92.44 91 ASN A O 1
ATOM 743 N N . LEU A 1 92 ? 0.736 -5.178 4.023 1.00 93.62 92 LEU A N 1
ATOM 744 C CA . LEU A 1 92 ? 1.110 -6.571 4.270 1.00 93.62 92 LEU A CA 1
ATOM 745 C C . LEU A 1 92 ? 0.365 -7.540 3.339 1.00 93.62 92 LEU A C 1
ATOM 747 O O . LEU A 1 92 ? 0.991 -8.404 2.721 1.00 93.62 92 LEU A O 1
ATOM 751 N N . ALA A 1 93 ? -0.953 -7.384 3.198 1.00 94.81 93 ALA A N 1
ATOM 752 C CA . ALA A 1 93 ? -1.765 -8.228 2.321 1.00 94.81 93 ALA A CA 1
ATOM 753 C C . ALA A 1 93 ? -1.344 -8.097 0.847 1.00 94.81 93 ALA A C 1
ATOM 755 O O . ALA A 1 93 ? -1.212 -9.089 0.128 1.00 94.81 93 ALA A O 1
ATOM 756 N N . TYR A 1 94 ? -1.068 -6.875 0.396 1.00 93.12 94 TYR A N 1
ATOM 757 C CA . TYR A 1 94 ? -0.646 -6.576 -0.969 1.00 93.12 94 TYR A CA 1
ATOM 758 C C . TYR A 1 94 ? 0.750 -7.094 -1.269 1.00 93.12 94 TYR A C 1
ATOM 760 O O . TYR A 1 94 ? 0.996 -7.525 -2.393 1.00 93.12 94 TYR A O 1
ATOM 768 N N . ASN A 1 95 ? 1.644 -7.143 -0.280 1.00 93.44 95 ASN A N 1
ATOM 769 C CA . ASN A 1 95 ? 2.919 -7.832 -0.437 1.00 93.44 95 ASN A CA 1
ATOM 770 C C . ASN A 1 95 ? 2.714 -9.309 -0.791 1.00 93.44 95 ASN A C 1
ATOM 772 O O . ASN A 1 95 ? 3.330 -9.783 -1.742 1.00 93.44 95 ASN A O 1
ATOM 776 N N . LEU A 1 96 ? 1.817 -10.008 -0.086 1.00 93.00 96 LEU A N 1
ATOM 777 C CA . LEU A 1 96 ? 1.502 -11.413 -0.365 1.00 93.00 96 LEU A CA 1
ATOM 778 C C . LEU A 1 96 ? 0.867 -11.590 -1.749 1.00 93.00 96 LEU A C 1
ATOM 780 O O . LEU A 1 96 ? 1.332 -12.404 -2.545 1.00 93.00 96 LEU A O 1
ATOM 784 N N . LEU A 1 97 ? -0.138 -10.773 -2.079 1.00 90.69 97 LEU A N 1
ATOM 785 C CA . LEU A 1 97 ? -0.795 -10.803 -3.393 1.00 90.69 97 LEU A CA 1
ATOM 786 C C . LEU A 1 97 ? 0.164 -10.473 -4.543 1.00 90.69 97 LEU A C 1
ATOM 788 O O . LEU A 1 97 ? 0.006 -10.974 -5.654 1.00 90.69 97 LEU A O 1
ATOM 792 N N . ALA A 1 98 ? 1.194 -9.673 -4.277 1.00 90.19 98 ALA A N 1
ATOM 793 C CA . ALA A 1 98 ? 2.254 -9.360 -5.224 1.00 90.19 98 ALA A CA 1
ATOM 794 C C . ALA A 1 98 ? 3.346 -10.446 -5.333 1.00 90.19 98 ALA A C 1
ATOM 796 O O . ALA A 1 98 ? 4.394 -10.196 -5.941 1.00 90.19 98 ALA A O 1
ATOM 797 N N . GLY A 1 99 ? 3.127 -11.629 -4.748 1.00 91.06 99 GLY A N 1
ATOM 798 C CA . GLY A 1 99 ? 4.060 -12.760 -4.751 1.00 91.06 99 GLY A CA 1
ATOM 799 C C . GLY A 1 99 ? 5.148 -12.676 -3.678 1.00 91.06 99 GLY A C 1
ATOM 800 O O . GLY A 1 99 ? 6.132 -13.412 -3.726 1.00 91.06 99 GLY A O 1
ATOM 801 N N . GLY A 1 100 ? 5.019 -11.754 -2.724 1.00 92.00 100 GLY A N 1
ATOM 802 C CA . GLY A 1 100 ? 5.853 -11.710 -1.533 1.00 92.00 100 GLY A CA 1
ATOM 803 C C . GLY A 1 100 ? 5.518 -12.854 -0.576 1.00 92.00 100 GLY A C 1
ATOM 804 O O . GLY A 1 100 ? 4.395 -13.339 -0.531 1.00 92.00 100 GLY A O 1
ATOM 805 N N . SER A 1 101 ? 6.499 -13.291 0.207 1.00 94.31 101 SER A N 1
ATOM 806 C CA . SER A 1 101 ? 6.318 -14.347 1.215 1.00 94.31 101 SER A CA 1
ATOM 807 C C . SER A 1 101 ? 6.923 -13.980 2.567 1.00 94.31 101 SER A C 1
ATOM 809 O O . SER A 1 101 ? 6.826 -14.747 3.521 1.00 94.31 101 SER A O 1
ATOM 811 N N . ARG A 1 102 ? 7.574 -12.814 2.648 1.00 94.38 102 ARG A N 1
ATOM 812 C CA . ARG A 1 102 ? 8.279 -12.317 3.828 1.00 94.38 102 ARG A CA 1
ATOM 813 C C . ARG A 1 102 ? 8.181 -10.798 3.906 1.00 94.38 102 ARG A C 1
ATOM 815 O O . ARG A 1 102 ? 7.898 -10.144 2.897 1.00 94.38 102 ARG A O 1
ATOM 822 N N . LEU A 1 103 ? 8.424 -10.242 5.089 1.00 92.25 103 LEU A N 1
ATOM 823 C CA . LEU A 1 103 ? 8.320 -8.802 5.333 1.00 92.25 103 LEU A CA 1
ATOM 824 C C . LEU A 1 103 ? 9.371 -8.003 4.563 1.00 92.25 103 LEU A C 1
ATOM 826 O O . LEU A 1 103 ? 9.078 -6.917 4.079 1.00 92.25 103 LEU A O 1
ATOM 830 N N . GLU A 1 104 ? 10.564 -8.553 4.361 1.00 93.69 104 GLU A N 1
ATOM 831 C CA . GLU A 1 104 ? 11.654 -7.891 3.639 1.00 93.69 104 GLU A CA 1
ATOM 832 C C . GLU A 1 104 ? 11.284 -7.612 2.177 1.00 93.69 104 GLU A C 1
ATOM 834 O O . GLU A 1 104 ? 11.798 -6.678 1.563 1.00 93.69 104 GLU A O 1
ATOM 839 N N . HIS A 1 105 ? 10.344 -8.378 1.611 1.00 93.12 105 HIS A N 1
ATOM 840 C CA . HIS A 1 105 ? 9.857 -8.150 0.251 1.00 93.12 105 HIS A CA 1
ATOM 841 C C . HIS A 1 105 ? 9.052 -6.848 0.124 1.00 93.12 105 HIS A C 1
ATOM 843 O O . HIS A 1 105 ? 8.914 -6.338 -0.990 1.00 93.12 105 HIS A O 1
ATOM 849 N N . LEU A 1 106 ? 8.610 -6.247 1.237 1.00 90.75 106 LEU A N 1
ATOM 850 C CA . LEU A 1 106 ? 8.058 -4.893 1.237 1.00 90.75 106 LEU A CA 1
ATOM 851 C C . LEU A 1 106 ? 9.068 -3.879 0.699 1.00 90.75 106 LEU A C 1
ATOM 853 O O . LEU A 1 106 ? 8.667 -2.935 0.027 1.00 90.75 106 LEU A O 1
ATOM 857 N N . GLU A 1 107 ? 10.371 -4.086 0.902 1.00 89.88 107 GLU A N 1
ATOM 858 C CA . GLU A 1 107 ? 11.390 -3.172 0.381 1.00 89.88 107 GLU A CA 1
ATOM 859 C C . GLU A 1 107 ? 11.420 -3.170 -1.153 1.00 89.88 107 GLU A C 1
ATOM 861 O O . GLU A 1 107 ? 11.605 -2.124 -1.775 1.00 89.88 107 GLU A O 1
ATOM 866 N N . VAL A 1 108 ? 11.133 -4.312 -1.786 1.00 89.38 108 VAL A N 1
ATOM 867 C CA . VAL A 1 108 ? 10.974 -4.383 -3.246 1.00 89.38 108 VAL A CA 1
ATOM 868 C C . VAL A 1 108 ? 9.793 -3.518 -3.691 1.00 89.38 108 VAL A C 1
ATOM 870 O O . VAL A 1 108 ? 9.899 -2.802 -4.684 1.00 89.38 108 VAL A O 1
ATOM 873 N N . ARG A 1 109 ? 8.688 -3.529 -2.934 1.00 88.12 109 ARG A N 1
ATOM 874 C CA . ARG A 1 109 ? 7.479 -2.738 -3.230 1.00 88.12 109 ARG A CA 1
ATOM 875 C C . ARG A 1 109 ? 7.689 -1.248 -2.997 1.00 88.12 109 ARG A C 1
ATOM 877 O O . ARG A 1 109 ? 7.331 -0.443 -3.851 1.00 88.12 109 ARG A O 1
ATOM 884 N N . ARG A 1 110 ? 8.363 -0.882 -1.906 1.00 86.62 110 ARG A N 1
ATOM 885 C CA . ARG A 1 110 ? 8.727 0.506 -1.574 1.00 86.62 110 ARG A CA 1
ATOM 886 C C . ARG A 1 110 ? 9.655 1.143 -2.608 1.00 86.62 110 ARG A C 1
ATOM 888 O O . ARG A 1 110 ? 9.630 2.358 -2.780 1.00 86.62 110 ARG A O 1
ATOM 895 N N . ASN A 1 111 ? 10.443 0.342 -3.323 1.00 87.19 111 ASN A N 1
ATOM 896 C CA . ASN A 1 111 ? 11.307 0.822 -4.403 1.00 87.19 111 ASN A CA 1
ATOM 897 C C . ASN A 1 111 ? 10.680 0.705 -5.803 1.00 87.19 111 ASN A C 1
ATOM 899 O O . ASN A 1 111 ? 11.311 1.086 -6.794 1.00 87.19 111 ASN A O 1
ATOM 903 N N . ASP A 1 112 ? 9.442 0.227 -5.922 1.00 85.94 112 ASP A N 1
ATOM 904 C CA . ASP A 1 11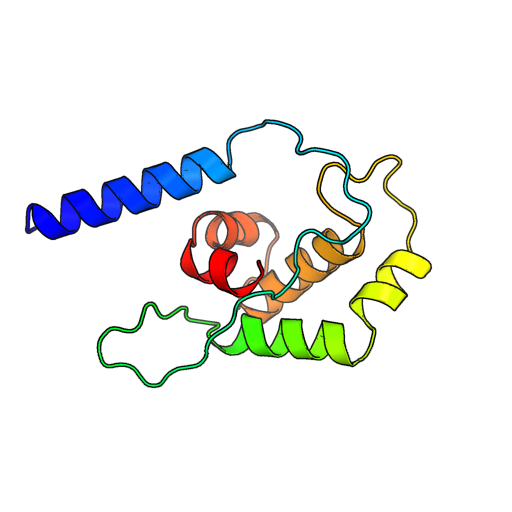2 ? 8.746 0.154 -7.200 1.00 85.94 112 ASP A CA 1
ATOM 905 C C . ASP A 1 1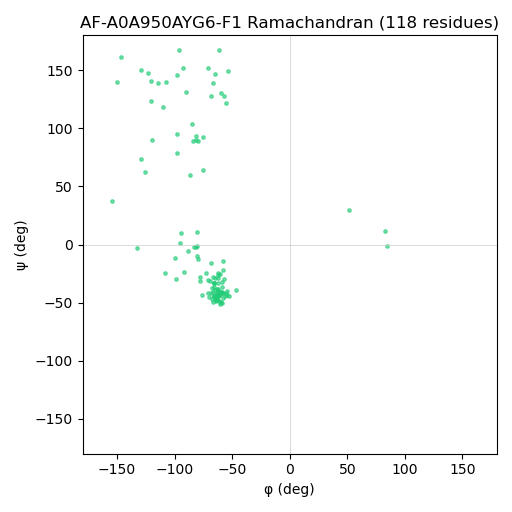12 ? 7.797 1.345 -7.373 1.00 85.94 112 ASP A C 1
ATOM 907 O O . ASP A 1 112 ? 6.646 1.327 -6.955 1.00 85.94 112 ASP A O 1
ATOM 911 N N . GLU A 1 113 ? 8.286 2.388 -8.053 1.00 82.81 113 GLU A N 1
ATOM 912 C CA . GLU A 1 113 ? 7.483 3.582 -8.376 1.00 82.81 113 GLU A CA 1
ATOM 913 C C . GLU A 1 113 ? 6.094 3.266 -8.952 1.00 82.81 113 GLU A C 1
ATOM 915 O O . GLU A 1 113 ? 5.140 3.941 -8.597 1.00 82.81 113 GLU A O 1
ATOM 920 N N . VAL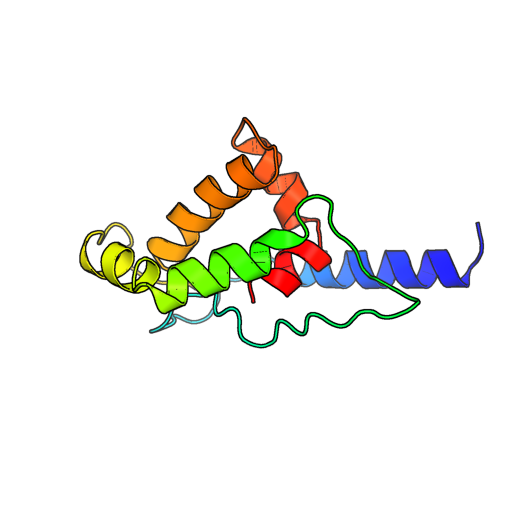 A 1 114 ? 5.966 2.252 -9.813 1.00 82.75 114 VAL A N 1
ATOM 921 C CA . VAL A 1 114 ? 4.695 1.962 -10.491 1.00 82.75 114 VAL A CA 1
ATOM 922 C C . VAL A 1 114 ? 3.731 1.234 -9.552 1.00 82.75 114 VAL A C 1
ATOM 924 O O . VAL A 1 114 ? 2.527 1.431 -9.643 1.00 82.75 114 VAL A O 1
ATOM 927 N N . PHE A 1 115 ? 4.257 0.433 -8.622 1.00 84.38 115 PHE A N 1
ATOM 928 C CA . PHE A 1 115 ? 3.463 -0.172 -7.555 1.00 84.38 115 PHE A CA 1
ATOM 929 C C . PHE A 1 115 ? 2.918 0.895 -6.603 1.00 84.38 115 PHE A C 1
ATOM 931 O O . PHE A 1 115 ? 1.739 0.868 -6.271 1.00 84.38 115 PHE A O 1
ATOM 938 N N . LEU A 1 116 ? 3.760 1.856 -6.210 1.00 84.06 116 LEU A N 1
ATOM 939 C CA . LEU A 1 116 ? 3.342 2.980 -5.370 1.00 84.06 116 LEU A CA 1
ATOM 940 C C . LEU A 1 116 ? 2.292 3.846 -6.077 1.00 84.06 116 LEU A C 1
ATOM 942 O O . LEU A 1 116 ? 1.248 4.129 -5.503 1.00 84.06 116 LEU A O 1
ATOM 946 N N . ASP A 1 117 ? 2.531 4.192 -7.345 1.00 83.69 117 ASP A N 1
ATOM 947 C CA . ASP A 1 117 ? 1.587 4.978 -8.150 1.00 83.69 117 ASP A CA 1
ATOM 948 C C . ASP A 1 117 ? 0.228 4.254 -8.319 1.00 83.69 117 ASP A C 1
ATOM 950 O O . ASP A 1 117 ? -0.793 4.903 -8.519 1.00 83.69 117 ASP A O 1
ATOM 954 N N . ALA A 1 118 ? 0.191 2.917 -8.224 1.00 82.56 118 ALA A N 1
ATOM 955 C CA . ALA A 1 118 ? -1.042 2.131 -8.311 1.00 82.56 118 ALA A CA 1
ATOM 956 C C . ALA A 1 118 ? -1.873 2.108 -7.013 1.00 82.56 118 ALA A C 1
ATOM 958 O O . ALA A 1 118 ? -3.012 1.648 -7.051 1.00 82.56 118 ALA A O 1
ATOM 959 N N . LEU A 1 119 ? -1.328 2.556 -5.877 1.00 82.75 119 LEU A N 1
ATOM 960 C CA . LEU A 1 119 ? -2.023 2.574 -4.581 1.00 82.75 119 LEU A CA 1
ATOM 961 C C . LEU A 1 119 ? -2.414 3.991 -4.129 1.00 82.75 119 LEU A C 1
ATOM 963 O O . LEU A 1 119 ? -3.395 4.140 -3.397 1.00 82.75 119 LEU A O 1
ATOM 967 N N . GLY A 1 120 ? -1.717 5.022 -4.613 1.00 73.44 120 GLY A N 1
ATOM 968 C CA . GLY A 1 120 ? -1.960 6.427 -4.263 1.00 73.44 120 GLY A CA 1
ATOM 969 C C . GLY A 1 120 ? -0.670 7.167 -3.954 1.00 73.44 120 GLY A C 1
ATOM 970 O O . GLY A 1 120 ? 0.100 6.676 -3.101 1.00 73.44 120 GLY A O 1
#

Foldseek 3Di:
DDPVVVVVVVVLQVVLVVVVPPDQAPFDPDAPQPLPDDDPDPDPDDPDDLLNCLLVVLVVCVVVCVLVVQQVVDDPDPTPRPHGSSNVVSLVVSCVSSVHDDPVSSVVQSSRPVSVVSRD